Protein AF-A0A3L8D4I6-F1 (afdb_monomer_lite)

Radius of gyration: 20.52 Å; chains: 1; bounding box: 43×32×54 Å

Structure (mmCIF, N/CA/C/O backbone):
data_AF-A0A3L8D4I6-F1
#
_entry.id   AF-A0A3L8D4I6-F1
#
loop_
_atom_site.group_PDB
_atom_site.id
_atom_site.type_symbol
_atom_site.label_atom_id
_atom_site.label_alt_id
_atom_site.label_comp_id
_atom_site.label_asym_id
_atom_site.label_entity_id
_atom_site.label_seq_id
_atom_site.pdbx_PDB_ins_code
_atom_site.Cartn_x
_atom_site.Cartn_y
_atom_site.Cartn_z
_atom_site.occupancy
_atom_site.B_iso_or_equiv
_atom_site.auth_seq_id
_atom_site.auth_comp_id
_atom_site.auth_asym_id
_atom_site.auth_atom_id
_atom_site.pdbx_PDB_model_num
ATOM 1 N N . MET A 1 1 ? 2.513 -15.661 -9.237 1.00 47.69 1 MET A N 1
ATOM 2 C CA . MET A 1 1 ? 2.125 -14.930 -10.466 1.00 47.69 1 MET A CA 1
ATOM 3 C C . MET A 1 1 ? 3.165 -13.855 -10.763 1.00 47.69 1 MET A C 1
ATOM 5 O O . MET A 1 1 ? 3.430 -13.028 -9.900 1.00 47.69 1 MET A O 1
ATOM 9 N N . LYS A 1 2 ? 3.826 -13.917 -11.926 1.00 51.19 2 LYS A N 1
ATOM 10 C CA . LYS A 1 2 ? 4.893 -12.979 -12.318 1.00 51.19 2 LYS A CA 1
ATOM 11 C C . LYS A 1 2 ? 4.261 -11.709 -12.892 1.00 51.19 2 LYS A C 1
ATOM 13 O O . LYS A 1 2 ? 3.336 -11.794 -13.691 1.00 51.19 2 LYS A O 1
ATOM 18 N N . CYS A 1 3 ? 4.744 -10.542 -12.482 1.00 54.88 3 CYS A N 1
ATOM 19 C CA . CYS A 1 3 ? 4.347 -9.290 -13.117 1.00 54.88 3 CYS A CA 1
ATOM 20 C C . CYS A 1 3 ? 5.206 -9.058 -14.354 1.00 54.88 3 CYS A C 1
ATOM 22 O O . CYS A 1 3 ? 6.429 -9.119 -14.270 1.00 54.88 3 CYS A O 1
ATOM 24 N N . ASN A 1 4 ? 4.559 -8.799 -15.488 1.00 61.25 4 ASN A N 1
ATOM 25 C CA . ASN A 1 4 ? 5.234 -8.543 -16.756 1.00 61.25 4 ASN A CA 1
ATOM 26 C C . ASN A 1 4 ? 5.495 -7.045 -16.931 1.00 61.25 4 ASN A C 1
ATOM 28 O O . ASN A 1 4 ? 4.750 -6.196 -16.437 1.00 61.25 4 ASN A O 1
ATOM 32 N N . ILE A 1 5 ? 6.599 -6.724 -17.597 1.00 62.34 5 ILE A N 1
ATOM 33 C CA . ILE A 1 5 ? 6.988 -5.354 -17.928 1.00 62.34 5 ILE A CA 1
ATOM 34 C C . ILE A 1 5 ? 6.249 -4.968 -19.200 1.00 62.34 5 ILE A C 1
ATOM 36 O O . ILE A 1 5 ? 6.430 -5.612 -20.229 1.00 62.34 5 ILE A O 1
ATOM 40 N N . VAL A 1 6 ? 5.445 -3.910 -19.136 1.00 62.34 6 VAL A N 1
ATOM 41 C CA . VAL A 1 6 ? 4.854 -3.310 -20.333 1.00 62.34 6 VAL A CA 1
ATOM 42 C C . VAL A 1 6 ? 5.373 -1.876 -20.438 1.00 62.34 6 VAL A C 1
ATOM 44 O O . VAL A 1 6 ? 4.982 -1.016 -19.636 1.00 62.34 6 VAL A O 1
ATOM 47 N N . PRO A 1 7 ? 6.295 -1.596 -21.375 1.00 60.84 7 PRO A N 1
ATOM 48 C CA . PRO A 1 7 ? 6.676 -0.233 -21.711 1.00 60.84 7 PRO A CA 1
ATOM 49 C C . PRO A 1 7 ? 5.461 0.477 -22.318 1.00 60.84 7 PRO A C 1
ATOM 51 O O . PRO A 1 7 ? 4.877 -0.010 -23.283 1.00 60.84 7 PRO A O 1
ATOM 54 N N . ARG A 1 8 ? 5.057 1.629 -21.772 1.00 62.25 8 ARG A N 1
ATOM 55 C CA . ARG A 1 8 ? 4.027 2.470 -22.393 1.00 62.25 8 ARG A CA 1
ATOM 56 C C . ARG A 1 8 ? 4.702 3.649 -23.080 1.00 62.25 8 ARG A C 1
ATOM 58 O O . ARG A 1 8 ? 5.208 4.559 -22.423 1.00 62.25 8 ARG A O 1
ATOM 65 N N . LEU A 1 9 ? 4.669 3.644 -24.410 1.00 58.09 9 LEU A N 1
ATOM 66 C CA . LEU A 1 9 ? 5.035 4.801 -25.220 1.00 58.09 9 LEU A CA 1
ATOM 67 C C . LEU A 1 9 ? 3.883 5.813 -25.160 1.00 58.09 9 LEU A C 1
ATOM 69 O O . LEU A 1 9 ? 2.752 5.494 -25.519 1.00 58.09 9 LEU A O 1
ATOM 73 N N . ILE A 1 10 ? 4.139 7.039 -24.698 1.00 56.41 10 ILE A N 1
ATOM 74 C CA . ILE A 1 10 ? 3.153 8.129 -24.783 1.00 56.41 10 ILE A CA 1
ATOM 75 C C . ILE A 1 10 ? 3.283 8.780 -26.166 1.00 5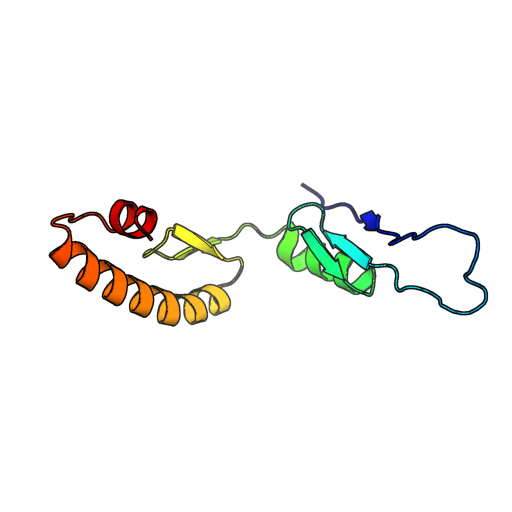6.41 10 ILE A C 1
ATOM 77 O O . ILE A 1 10 ? 3.713 9.931 -26.283 1.00 56.41 10 ILE A O 1
ATOM 81 N N . VAL A 1 11 ? 2.949 8.046 -27.226 1.00 48.12 11 VAL A N 1
ATOM 82 C CA . VAL A 1 11 ? 2.93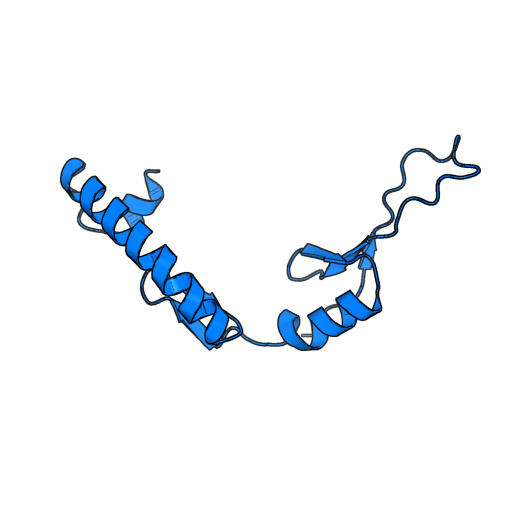9 8.598 -28.587 1.00 48.12 11 VAL A CA 1
ATOM 83 C C . VAL A 1 11 ? 1.839 9.663 -28.700 1.00 48.12 11 VAL A C 1
ATOM 85 O O . VAL A 1 11 ? 0.679 9.419 -28.387 1.00 48.12 11 VAL A O 1
ATOM 88 N N . LYS A 1 12 ? 2.219 10.888 -29.076 1.00 49.22 12 LYS A N 1
ATOM 89 C CA . LYS A 1 12 ? 1.322 11.877 -29.699 1.00 49.22 12 LYS A CA 1
ATOM 9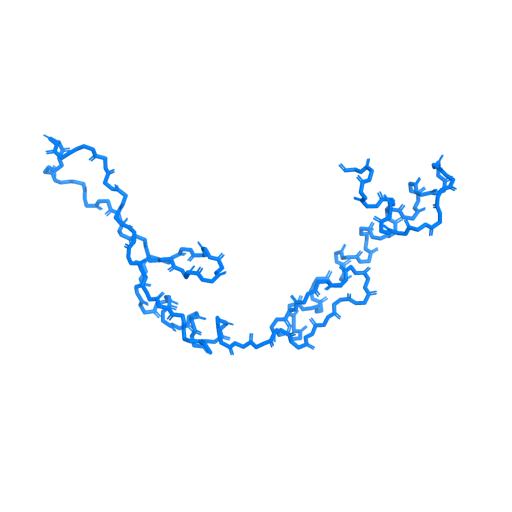0 C C . LYS A 1 12 ? 1.799 11.991 -31.154 1.00 49.22 12 LYS A C 1
ATOM 92 O O . LYS A 1 12 ? 3.012 11.966 -31.340 1.00 49.22 12 LYS A O 1
ATOM 97 N N . ASN A 1 13 ? 0.864 12.043 -32.109 1.00 46.31 13 ASN A N 1
ATOM 98 C CA . ASN A 1 13 ? 1.031 12.050 -33.576 1.00 46.31 13 ASN A CA 1
ATOM 99 C C . ASN A 1 13 ? 2.453 12.271 -34.128 1.00 46.31 13 ASN A C 1
ATOM 101 O O . ASN A 1 13 ? 3.111 13.274 -33.850 1.00 46.31 13 ASN A O 1
ATOM 105 N N . ILE A 1 14 ? 2.880 11.329 -34.972 1.00 53.88 14 ILE A N 1
ATOM 106 C CA . ILE A 1 14 ? 4.239 11.150 -35.506 1.00 53.88 14 ILE A CA 1
ATOM 107 C C . ILE A 1 14 ? 4.498 12.070 -36.715 1.00 53.88 14 ILE A C 1
ATOM 109 O O . ILE A 1 14 ? 4.953 11.622 -37.755 1.00 53.88 14 ILE A O 1
ATOM 113 N N . GLU A 1 15 ? 4.233 13.370 -36.593 1.00 51.44 15 GLU A N 1
ATOM 114 C CA . GLU A 1 15 ? 4.618 14.329 -37.648 1.00 51.44 15 GLU A CA 1
ATOM 115 C C . GLU A 1 15 ? 5.564 15.439 -37.168 1.00 51.44 15 GLU A C 1
ATOM 117 O O . GLU A 1 15 ? 6.126 16.161 -37.985 1.00 51.44 15 GLU A O 1
ATOM 122 N N . LYS A 1 16 ? 5.827 15.576 -35.856 1.00 56.97 16 LYS A N 1
ATOM 123 C CA . LYS A 1 16 ? 6.669 16.677 -35.335 1.00 56.97 16 LYS A CA 1
ATOM 124 C C . LYS A 1 16 ? 7.544 16.328 -34.126 1.00 56.97 16 LYS A C 1
ATOM 126 O O . LYS A 1 16 ? 7.425 16.981 -33.097 1.00 56.97 16 LYS A O 1
ATOM 131 N N . LEU A 1 17 ? 8.452 15.348 -34.203 1.00 51.50 17 LEU A N 1
ATOM 132 C CA . LEU A 1 17 ? 9.454 15.154 -33.133 1.00 51.50 17 LEU A CA 1
ATOM 133 C C . LEU A 1 17 ? 10.853 14.779 -33.654 1.00 51.50 17 LEU A C 1
ATOM 135 O O . LEU A 1 17 ? 11.419 13.753 -33.285 1.00 51.50 17 LEU A O 1
ATOM 139 N N . ARG A 1 18 ? 11.474 15.669 -34.437 1.00 53.91 18 ARG A N 1
ATOM 140 C CA . ARG A 1 18 ? 12.933 15.844 -34.353 1.00 53.91 18 ARG A CA 1
ATOM 141 C C . ARG A 1 18 ? 13.189 16.613 -33.045 1.00 53.91 18 ARG A C 1
ATOM 143 O O . ARG A 1 18 ? 12.770 17.754 -32.924 1.00 53.91 18 ARG A O 1
ATOM 150 N N . TYR A 1 19 ? 13.835 15.975 -32.068 1.00 52.41 19 TYR A N 1
ATOM 151 C CA . TYR A 1 19 ? 14.374 16.596 -30.841 1.00 52.41 19 TYR A CA 1
ATOM 152 C C . TYR A 1 19 ? 13.477 16.804 -29.597 1.00 52.41 19 TYR A C 1
ATOM 154 O O . TYR A 1 19 ? 13.811 17.605 -28.731 1.00 52.41 19 TYR A O 1
ATOM 162 N N . ALA A 1 20 ? 12.414 16.020 -29.394 1.00 55.66 20 ALA A N 1
ATOM 163 C CA . ALA A 1 20 ? 11.875 15.830 -28.038 1.00 55.66 20 ALA A CA 1
ATOM 164 C C . ALA A 1 20 ? 11.623 14.344 -27.772 1.00 55.66 20 ALA A C 1
ATOM 166 O O . ALA A 1 20 ? 10.570 13.785 -28.083 1.00 55.66 20 ALA A O 1
ATOM 167 N N . LYS A 1 21 ? 12.637 13.683 -27.208 1.00 57.06 21 LYS A N 1
ATOM 168 C CA . LYS A 1 21 ? 12.578 12.286 -26.770 1.00 57.06 21 LYS A CA 1
ATOM 169 C C . LYS A 1 21 ? 11.664 12.219 -25.542 1.00 57.06 21 LYS A C 1
ATOM 171 O O . LYS A 1 21 ? 12.100 12.392 -24.409 1.00 57.06 21 LYS A O 1
ATOM 176 N N . LYS A 1 22 ? 10.363 12.055 -25.765 1.00 63.00 22 LYS A N 1
ATOM 177 C CA . LYS A 1 22 ? 9.382 11.911 -24.684 1.00 63.00 22 LYS A CA 1
ATOM 178 C C . LYS A 1 22 ? 9.763 10.690 -23.827 1.00 63.00 22 LYS A C 1
ATOM 180 O O . LYS A 1 22 ? 10.043 9.640 -24.410 1.00 63.00 22 LYS A O 1
ATOM 185 N N . PRO A 1 23 ? 9.801 10.794 -22.485 1.00 69.06 23 PRO A N 1
ATOM 186 C CA . PRO A 1 23 ? 10.262 9.693 -21.650 1.00 69.06 23 PRO A CA 1
ATOM 187 C C . PRO A 1 23 ? 9.329 8.486 -21.786 1.00 69.06 23 PRO A C 1
ATOM 189 O O . PRO A 1 23 ? 8.101 8.611 -21.731 1.00 69.06 23 PRO A O 1
ATOM 192 N N . VAL A 1 24 ? 9.923 7.309 -21.976 1.00 77.50 24 VAL A N 1
ATOM 193 C CA . VAL A 1 24 ? 9.203 6.034 -21.951 1.00 77.50 24 VAL A CA 1
ATOM 194 C C . VAL A 1 24 ? 8.918 5.689 -20.495 1.00 77.50 24 VAL A C 1
ATOM 196 O O . VAL A 1 24 ? 9.840 5.608 -19.688 1.00 77.50 24 VAL A O 1
ATOM 199 N N . ILE A 1 25 ? 7.645 5.478 -20.156 1.00 85.00 25 ILE A N 1
ATOM 200 C CA . ILE A 1 25 ? 7.237 5.094 -18.800 1.00 85.00 25 ILE A CA 1
ATOM 201 C C . ILE A 1 25 ? 6.913 3.604 -18.774 1.00 85.00 25 ILE A C 1
ATOM 203 O O . ILE A 1 25 ? 6.021 3.134 -19.482 1.00 85.00 25 ILE A O 1
ATOM 207 N N . TYR A 1 26 ? 7.586 2.867 -17.899 1.00 84.94 26 TYR A N 1
ATOM 208 C CA . TYR A 1 26 ? 7.329 1.453 -17.645 1.00 84.94 26 TYR A CA 1
ATOM 209 C C . TYR A 1 26 ? 6.291 1.314 -16.530 1.00 84.94 26 TYR A C 1
ATOM 211 O O . TYR A 1 26 ? 6.485 1.873 -15.451 1.00 84.94 26 TYR A O 1
ATOM 219 N N . LYS A 1 27 ? 5.188 0.587 -16.747 1.00 82.38 27 LYS A N 1
ATOM 220 C CA . LYS A 1 27 ? 4.110 0.446 -15.742 1.00 82.38 27 LYS A CA 1
ATOM 221 C C . LYS A 1 27 ? 4.042 -0.982 -15.167 1.00 82.38 27 LYS A C 1
ATOM 223 O O . LYS A 1 27 ? 4.147 -1.932 -15.940 1.00 82.38 27 LYS A O 1
ATOM 228 N N . CYS A 1 28 ? 3.839 -1.167 -13.845 1.00 81.00 28 CYS A N 1
ATOM 229 C CA . CYS A 1 28 ? 3.486 -2.505 -13.297 1.00 81.00 28 CYS A CA 1
ATOM 230 C C . CYS A 1 28 ? 2.044 -2.812 -13.707 1.00 81.00 28 CYS A C 1
ATOM 232 O O . CYS A 1 28 ? 1.136 -2.047 -13.386 1.00 81.00 28 CYS A O 1
ATOM 234 N N . THR A 1 29 ? 1.819 -3.945 -14.370 1.00 80.00 29 THR A N 1
ATOM 235 C CA . THR A 1 29 ? 0.480 -4.378 -14.803 1.00 80.00 29 THR A CA 1
ATOM 236 C C . THR A 1 29 ? -0.463 -4.684 -13.641 1.00 80.00 29 THR A C 1
ATOM 238 O O . THR A 1 29 ? -1.671 -4.590 -13.805 1.00 80.00 29 THR A O 1
ATOM 241 N N . ARG A 1 30 ? 0.074 -5.000 -12.454 1.00 74.25 30 ARG A N 1
ATOM 242 C CA . ARG A 1 30 ? -0.715 -5.311 -11.254 1.00 74.25 30 ARG A CA 1
ATOM 243 C C . ARG A 1 30 ? -1.209 -4.072 -10.500 1.00 74.25 30 ARG A C 1
ATOM 245 O O . ARG A 1 30 ? -2.311 -4.094 -9.974 1.00 74.25 30 ARG A O 1
ATOM 252 N N . CYS A 1 31 ? -0.396 -3.016 -10.394 1.00 77.38 31 CYS A N 1
ATOM 253 C CA . CYS A 1 31 ? -0.719 -1.846 -9.558 1.00 77.38 31 CYS A CA 1
ATOM 254 C C . CYS A 1 31 ? -0.764 -0.509 -10.317 1.00 77.38 31 CYS A C 1
ATOM 256 O O . CYS A 1 31 ? -1.068 0.522 -9.725 1.00 77.38 31 CYS A O 1
ATOM 258 N N . GLY A 1 32 ? -0.405 -0.489 -11.603 1.00 79.56 32 GLY A N 1
ATOM 259 C CA . GLY A 1 32 ? -0.431 0.705 -12.450 1.00 79.56 32 GLY A CA 1
ATOM 260 C C . GLY A 1 32 ? 0.683 1.733 -12.205 1.00 79.56 32 GLY A C 1
ATOM 261 O O . GLY A 1 32 ? 0.799 2.674 -12.994 1.00 79.56 32 GLY A O 1
ATOM 262 N N . LYS A 1 33 ? 1.528 1.570 -11.170 1.00 81.75 33 LYS A N 1
ATOM 263 C CA . LYS A 1 33 ? 2.648 2.490 -10.885 1.00 81.75 33 LYS A CA 1
ATOM 264 C C . LYS A 1 33 ? 3.615 2.575 -12.066 1.00 81.75 33 LYS A C 1
ATOM 266 O O . LYS A 1 33 ? 4.007 1.548 -12.621 1.00 81.75 33 LYS A O 1
ATOM 271 N N . GLY A 1 34 ? 3.989 3.806 -12.421 1.00 86.44 34 GLY A N 1
ATOM 272 C CA . GLY A 1 34 ? 4.919 4.123 -13.503 1.00 86.44 34 GLY A CA 1
ATOM 273 C C . GLY A 1 34 ? 6.341 4.378 -13.005 1.00 86.44 34 GLY A C 1
ATOM 274 O O . GLY A 1 34 ? 6.538 4.990 -11.959 1.00 86.44 34 GLY A O 1
ATOM 275 N N . TYR A 1 35 ? 7.322 3.937 -13.785 1.00 84.62 35 TYR A N 1
ATOM 276 C CA . TYR A 1 35 ? 8.748 4.078 -13.519 1.00 84.62 35 TYR A CA 1
ATOM 277 C C . TYR A 1 35 ? 9.447 4.622 -14.764 1.00 84.62 35 TYR A C 1
ATOM 279 O O . TYR A 1 35 ? 9.149 4.201 -15.879 1.00 84.62 35 TYR A O 1
ATOM 287 N N . GLN A 1 36 ? 10.396 5.537 -14.564 1.00 84.19 36 GLN A N 1
ATOM 288 C CA . GLN A 1 36 ? 11.210 6.112 -15.646 1.00 84.19 36 GLN A CA 1
ATOM 289 C C . GLN A 1 36 ? 12.246 5.117 -16.191 1.00 84.19 36 GLN A C 1
ATOM 291 O O . GLN A 1 36 ? 12.713 5.246 -17.316 1.00 84.19 36 GLN A O 1
ATOM 296 N N . LEU A 1 37 ? 12.607 4.115 -15.384 1.00 84.31 37 LEU A N 1
ATOM 297 C CA . LEU A 1 37 ? 13.606 3.104 -15.711 1.00 84.31 37 LEU A CA 1
ATOM 298 C C . LEU A 1 37 ? 13.006 1.708 -15.573 1.00 84.31 37 LEU A C 1
ATOM 300 O O . LEU A 1 37 ? 12.303 1.415 -14.599 1.00 84.31 37 LEU A O 1
ATOM 304 N N . GLU A 1 38 ? 13.357 0.825 -16.505 1.00 84.62 38 GLU A N 1
ATOM 305 C CA . GLU A 1 38 ? 12.952 -0.579 -16.474 1.00 84.62 38 GLU A CA 1
ATOM 306 C C . GLU A 1 38 ? 13.488 -1.294 -15.224 1.00 84.62 38 GLU A C 1
ATOM 308 O O . GLU A 1 38 ? 12.769 -2.057 -14.582 1.00 84.62 38 GLU A O 1
ATOM 313 N N . THR A 1 39 ? 14.727 -1.000 -14.818 1.00 86.44 39 THR A N 1
ATOM 314 C CA . THR A 1 39 ? 15.362 -1.568 -13.615 1.00 86.44 39 THR A CA 1
ATOM 315 C C . THR A 1 39 ? 14.584 -1.236 -12.342 1.00 86.44 39 THR A C 1
ATOM 317 O O . THR A 1 39 ? 14.391 -2.100 -11.484 1.00 86.44 39 THR A O 1
ATOM 320 N N . SER A 1 40 ? 14.058 -0.012 -12.243 1.00 87.75 40 SER A N 1
ATOM 321 C CA . SER A 1 40 ? 13.195 0.411 -11.138 1.00 87.75 40 SER A CA 1
ATOM 322 C C . SER A 1 40 ? 11.875 -0.357 -11.115 1.00 87.75 40 SER A C 1
ATOM 324 O O . SER A 1 40 ? 11.446 -0.778 -10.038 1.00 87.75 40 SER A O 1
ATOM 326 N N . LEU A 1 41 ? 11.265 -0.603 -12.282 1.00 85.38 41 LEU A N 1
ATOM 327 C CA . LEU A 1 41 ? 10.072 -1.446 -12.376 1.00 85.38 41 LEU A CA 1
ATOM 328 C C . LEU A 1 41 ? 10.384 -2.909 -12.023 1.00 85.38 41 LEU A C 1
ATOM 330 O O . LEU A 1 41 ? 9.639 -3.512 -11.257 1.00 85.38 41 LEU A O 1
ATOM 334 N N . ARG A 1 42 ? 11.491 -3.478 -12.514 1.00 83.88 42 ARG A N 1
ATOM 335 C CA . ARG A 1 42 ? 11.920 -4.851 -12.184 1.00 83.88 42 ARG A CA 1
ATOM 336 C C . ARG A 1 42 ? 12.136 -5.032 -10.685 1.00 83.88 42 ARG A C 1
ATOM 338 O O . ARG A 1 42 ? 11.670 -6.015 -10.109 1.00 83.88 42 ARG A O 1
ATOM 345 N N . ARG A 1 43 ? 12.796 -4.066 -10.037 1.00 84.75 43 ARG A N 1
ATOM 346 C CA . ARG A 1 43 ? 12.963 -4.037 -8.577 1.00 84.75 43 ARG A CA 1
ATOM 347 C C . ARG A 1 43 ? 11.608 -4.006 -7.874 1.00 84.75 43 ARG A C 1
ATOM 349 O O . ARG A 1 43 ? 11.371 -4.812 -6.982 1.00 84.75 43 ARG A O 1
ATOM 356 N N . HIS A 1 44 ? 10.707 -3.127 -8.309 1.00 85.06 44 HIS A N 1
ATOM 357 C CA . HIS A 1 44 ? 9.352 -3.059 -7.771 1.00 85.06 44 HIS A CA 1
ATOM 358 C C . HIS A 1 44 ? 8.579 -4.374 -7.944 1.00 85.06 44 HIS A C 1
ATOM 360 O O . HIS A 1 44 ? 7.921 -4.823 -7.015 1.00 85.06 44 HIS A O 1
ATOM 366 N N . GLN A 1 45 ? 8.666 -5.034 -9.096 1.00 80.06 45 GLN A N 1
ATOM 367 C CA . GLN A 1 45 ? 7.980 -6.308 -9.309 1.00 80.06 45 GLN A CA 1
ATOM 368 C C . GLN A 1 45 ? 8.505 -7.409 -8.382 1.00 80.06 45 GLN A C 1
ATOM 370 O O . GLN A 1 45 ? 7.706 -8.176 -7.852 1.00 80.06 45 GLN A O 1
ATOM 375 N N . ARG A 1 46 ? 9.827 -7.456 -8.165 1.00 79.50 46 ARG A N 1
ATOM 376 C CA . ARG A 1 46 ? 10.482 -8.437 -7.289 1.00 79.50 46 ARG A CA 1
ATOM 377 C C . ARG A 1 46 ? 10.137 -8.227 -5.814 1.00 79.50 46 ARG A C 1
ATOM 379 O O . ARG A 1 46 ? 9.893 -9.202 -5.118 1.00 79.50 46 ARG A O 1
ATOM 386 N N . LEU A 1 47 ? 10.140 -6.975 -5.357 1.00 76.94 47 LEU A N 1
ATOM 387 C CA . LEU A 1 47 ? 9.962 -6.634 -3.942 1.00 76.94 47 LEU A CA 1
ATOM 388 C C . LEU A 1 47 ? 8.500 -6.368 -3.554 1.00 76.94 47 LEU A C 1
ATOM 390 O O . LEU A 1 47 ? 8.150 -6.517 -2.397 1.00 76.94 47 LEU A O 1
ATOM 394 N N . GLU A 1 48 ? 7.634 -5.991 -4.498 1.00 72.50 48 GLU A N 1
ATOM 395 C CA . GLU A 1 48 ? 6.255 -5.570 -4.204 1.00 72.50 48 GLU A CA 1
ATOM 396 C C . GLU A 1 48 ? 5.217 -6.397 -4.960 1.00 72.50 48 GLU A C 1
ATOM 398 O O . GLU A 1 48 ? 4.351 -7.010 -4.343 1.00 72.50 48 GLU A O 1
ATOM 403 N N . CYS A 1 49 ? 5.278 -6.443 -6.304 1.00 71.50 49 CYS A N 1
ATOM 404 C CA . CYS A 1 49 ? 4.222 -7.088 -7.098 1.00 71.50 49 CYS A CA 1
ATOM 405 C C . CYS A 1 49 ? 4.218 -8.642 -6.939 1.00 71.50 49 CYS A C 1
ATOM 407 O O . CYS A 1 49 ? 3.340 -9.296 -7.505 1.00 71.50 49 CYS A O 1
ATOM 409 N N . GLY A 1 50 ? 5.126 -9.225 -6.140 1.00 65.81 50 GLY A N 1
ATOM 410 C CA . GLY A 1 50 ? 5.154 -10.638 -5.722 1.00 65.81 50 GLY A CA 1
ATOM 411 C C . GLY A 1 50 ? 5.089 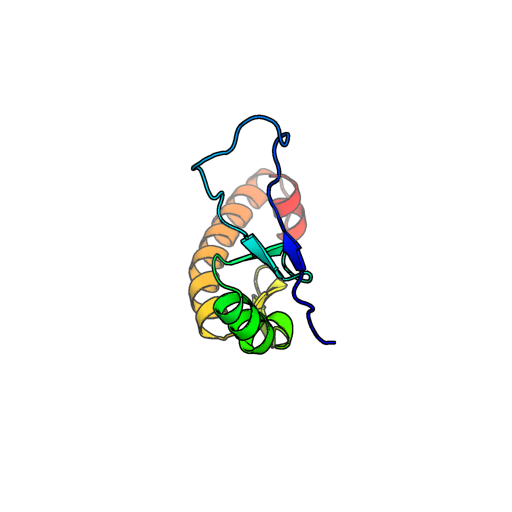-10.877 -4.206 1.00 65.81 50 GLY A C 1
ATOM 412 O O . GLY A 1 50 ? 5.101 -12.030 -3.788 1.00 65.81 50 GLY A O 1
ATOM 413 N N . VAL A 1 51 ? 5.004 -9.825 -3.386 1.00 71.19 51 VAL A N 1
ATOM 414 C CA . VAL A 1 51 ? 4.865 -9.969 -1.934 1.00 71.19 51 VAL A CA 1
ATOM 415 C C . VAL A 1 51 ? 3.392 -9.845 -1.580 1.00 71.19 51 VAL A C 1
ATOM 417 O O . VAL A 1 51 ? 2.718 -8.874 -1.932 1.00 71.19 51 VAL A O 1
ATOM 420 N N . GLU A 1 52 ? 2.860 -10.878 -0.937 1.00 75.44 52 G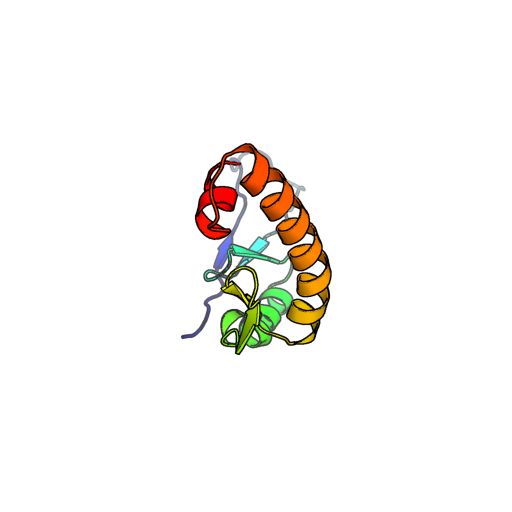LU A N 1
ATOM 421 C CA . GLU A 1 52 ? 1.497 -10.831 -0.429 1.00 75.44 52 GLU A CA 1
ATOM 422 C C . GLU A 1 52 ? 1.431 -9.859 0.746 1.00 75.44 52 GLU A C 1
ATOM 424 O O . GLU A 1 52 ? 2.287 -9.918 1.631 1.00 75.44 52 GLU A O 1
ATOM 429 N N . PRO A 1 53 ? 0.456 -8.937 0.766 1.00 79.69 53 PRO A N 1
ATOM 430 C CA . PRO A 1 53 ? 0.339 -8.000 1.860 1.00 79.69 53 PRO A CA 1
ATOM 431 C C . PRO A 1 53 ? -0.127 -8.751 3.110 1.00 79.69 53 PRO A C 1
ATOM 433 O O . PRO A 1 53 ? -1.279 -9.166 3.208 1.00 79.69 53 PRO A O 1
ATOM 436 N N . LYS A 1 54 ? 0.800 -8.951 4.051 1.00 86.50 54 LYS A N 1
ATOM 437 C CA . LYS A 1 54 ? 0.583 -9.737 5.279 1.00 86.50 54 LYS A CA 1
ATOM 438 C C . LYS A 1 54 ? 0.087 -8.898 6.451 1.00 86.50 54 LYS A C 1
ATOM 440 O O . LYS A 1 54 ? -0.294 -9.438 7.482 1.00 86.50 54 LYS A O 1
ATOM 445 N N . HIS A 1 55 ? 0.153 -7.577 6.326 1.00 89.75 55 HIS A N 1
ATOM 446 C CA . HIS A 1 55 ? -0.150 -6.661 7.414 1.00 89.75 55 HIS A CA 1
ATOM 447 C C . HIS A 1 55 ? -1.454 -5.936 7.128 1.00 89.75 55 HIS A C 1
ATOM 449 O O . HIS A 1 55 ? -1.540 -5.172 6.172 1.00 89.75 55 HIS A O 1
ATOM 455 N N . GLU A 1 56 ? -2.459 -6.154 7.962 1.00 92.50 56 GLU A N 1
ATOM 456 C CA . GLU A 1 56 ? -3.787 -5.579 7.784 1.00 92.50 56 GLU A CA 1
ATOM 457 C C . GLU A 1 56 ? -4.078 -4.517 8.841 1.00 92.50 56 GLU A C 1
ATOM 459 O O . GLU A 1 56 ? -3.823 -4.701 10.034 1.00 92.50 56 GLU A O 1
ATOM 464 N N . CYS A 1 57 ? -4.618 -3.387 8.394 1.00 92.69 57 CYS A N 1
ATOM 465 C CA . CYS A 1 57 ? -5.152 -2.378 9.286 1.00 92.69 57 CYS A CA 1
ATOM 466 C C . CYS A 1 57 ? -6.478 -2.854 9.880 1.00 92.69 57 CYS A C 1
ATOM 468 O O . CYS A 1 57 ? -7.484 -2.895 9.182 1.00 92.69 57 CYS A O 1
ATOM 470 N N . GLN A 1 58 ? -6.498 -3.091 11.190 1.00 88.75 58 GLN A N 1
ATOM 471 C CA . GLN A 1 58 ? -7.699 -3.507 11.932 1.00 88.75 58 GLN A CA 1
ATOM 472 C C . GLN A 1 58 ? -8.796 -2.429 12.006 1.00 88.75 58 GLN A C 1
ATOM 474 O O . GLN A 1 58 ? -9.872 -2.671 12.534 1.00 88.75 58 GLN A O 1
ATOM 479 N N . ILE A 1 59 ? -8.517 -1.217 11.515 1.00 86.31 59 ILE A N 1
ATOM 480 C CA . ILE A 1 59 ? -9.495 -0.130 11.475 1.00 86.31 59 ILE A CA 1
ATOM 481 C C . ILE A 1 59 ? -10.243 -0.109 10.145 1.00 86.31 59 ILE A C 1
ATOM 483 O O . ILE A 1 59 ? -11.453 0.038 10.158 1.00 86.31 59 ILE A O 1
ATOM 487 N N . CYS A 1 60 ? -9.541 -0.217 9.013 1.00 87.00 60 CYS A N 1
ATOM 488 C CA . CYS A 1 60 ? -10.143 -0.022 7.688 1.00 87.00 60 CYS A CA 1
ATOM 489 C C . CYS A 1 60 ? -9.962 -1.202 6.721 1.00 87.00 60 CYS A C 1
ATOM 491 O O . CYS A 1 60 ? -10.225 -1.048 5.529 1.00 87.00 60 CYS A O 1
ATOM 493 N N . GLY A 1 61 ? -9.416 -2.331 7.185 1.00 87.19 61 GLY A N 1
ATOM 494 C CA . GLY A 1 61 ? -9.163 -3.536 6.384 1.00 87.19 61 GLY A CA 1
ATOM 495 C C . GLY A 1 61 ? -8.063 -3.393 5.323 1.00 87.19 61 GLY A C 1
ATOM 496 O O . GLY A 1 61 ? -7.780 -4.325 4.570 1.00 87.19 61 GLY A O 1
ATOM 497 N N . LYS A 1 62 ? -7.410 -2.225 5.214 1.00 85.38 62 LYS A N 1
ATOM 498 C CA . LYS A 1 62 ? -6.382 -1.994 4.192 1.00 85.38 62 LYS A CA 1
ATOM 499 C C . LYS A 1 62 ? -5.145 -2.847 4.469 1.00 85.38 62 LYS A C 1
ATOM 501 O O . LYS A 1 62 ? -4.586 -2.807 5.566 1.00 85.38 62 LYS A O 1
ATOM 506 N N . LYS A 1 63 ? -4.691 -3.577 3.447 1.00 88.25 63 LYS A N 1
ATOM 507 C CA . LYS A 1 63 ? -3.528 -4.467 3.529 1.00 88.25 63 LYS A CA 1
ATOM 508 C C . LYS A 1 63 ? -2.247 -3.785 3.042 1.00 88.25 63 LYS A C 1
ATOM 510 O O . LYS A 1 63 ? -2.260 -3.001 2.092 1.00 88.25 63 LYS A O 1
ATOM 515 N N . PHE A 1 64 ? -1.136 -4.117 3.688 1.00 85.75 64 PHE A N 1
ATOM 516 C CA . PHE A 1 64 ? 0.197 -3.571 3.462 1.00 85.75 64 PHE A CA 1
ATOM 517 C C . PHE A 1 64 ? 1.225 -4.690 3.323 1.00 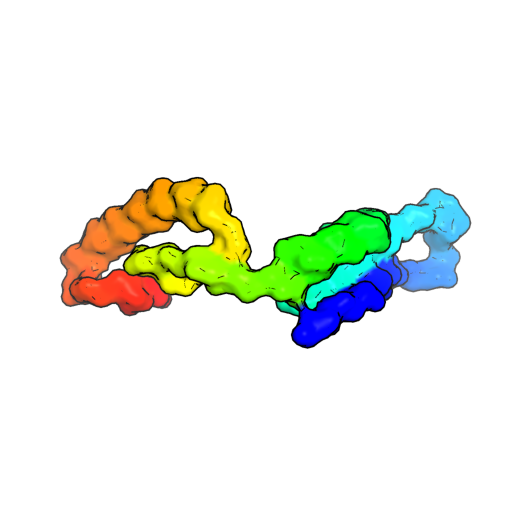85.75 64 PHE A C 1
ATOM 519 O O . PHE A 1 64 ? 1.175 -5.707 4.018 1.00 85.75 64 PHE A O 1
ATOM 526 N N . THR A 1 65 ? 2.193 -4.460 2.441 1.00 82.94 65 THR A N 1
ATOM 527 C CA . THR A 1 65 ? 3.319 -5.366 2.193 1.00 82.94 65 THR A CA 1
ATOM 528 C C . THR A 1 65 ? 4.278 -5.428 3.381 1.00 82.94 65 THR A C 1
ATOM 530 O O . THR A 1 65 ? 4.736 -6.507 3.742 1.00 82.94 65 THR A O 1
ATOM 533 N N . TYR A 1 66 ? 4.538 -4.287 4.032 1.00 83.12 66 TYR A N 1
ATOM 534 C CA . TYR A 1 66 ? 5.503 -4.188 5.131 1.00 83.12 66 TYR A CA 1
ATOM 535 C C . TYR A 1 66 ? 4.913 -3.553 6.383 1.00 83.12 66 TYR A C 1
ATOM 537 O O . TYR A 1 66 ? 4.083 -2.641 6.316 1.00 83.12 66 TYR A O 1
ATOM 545 N N . ARG A 1 67 ? 5.437 -3.977 7.537 1.00 89.31 67 ARG A N 1
ATOM 546 C CA . ARG A 1 67 ? 5.024 -3.493 8.857 1.00 89.31 67 ARG A CA 1
ATOM 547 C C . ARG A 1 67 ? 5.170 -1.980 9.012 1.00 89.31 67 ARG A C 1
ATOM 549 O O . ARG A 1 67 ? 4.257 -1.351 9.529 1.00 89.31 67 ARG A O 1
ATOM 556 N N . PHE A 1 68 ? 6.262 -1.376 8.534 1.00 89.56 68 PHE A N 1
ATOM 557 C CA . PHE A 1 68 ? 6.468 0.074 8.675 1.00 89.56 68 PHE A CA 1
ATOM 558 C C . PHE A 1 68 ? 5.399 0.897 7.934 1.00 89.56 68 PHE A C 1
ATOM 560 O O . PHE A 1 68 ? 4.970 1.938 8.432 1.00 89.56 68 PHE A O 1
ATOM 567 N N . MET A 1 69 ? 4.920 0.408 6.781 1.00 89.75 69 MET A N 1
ATOM 568 C CA . MET A 1 69 ? 3.838 1.055 6.034 1.00 89.75 69 MET A CA 1
ATOM 569 C C . MET A 1 69 ? 2.520 0.996 6.812 1.00 89.75 69 MET A C 1
ATOM 571 O O . MET A 1 69 ? 1.808 1.999 6.868 1.00 89.75 69 MET A O 1
ATOM 575 N N . LEU A 1 70 ? 2.224 -0.145 7.452 1.00 93.69 70 LEU A N 1
ATOM 576 C CA . LEU A 1 70 ? 1.079 -0.270 8.355 1.00 93.69 70 LEU A CA 1
ATOM 577 C C . LEU A 1 70 ? 1.218 0.697 9.539 1.00 93.69 70 LEU A C 1
ATOM 579 O O . LEU A 1 70 ? 0.292 1.456 9.798 1.00 93.69 70 LEU A O 1
ATOM 583 N N . THR A 1 71 ? 2.365 0.723 10.225 1.00 93.50 71 THR A N 1
ATOM 584 C CA . THR A 1 71 ? 2.585 1.600 11.389 1.00 93.50 71 THR A CA 1
ATOM 585 C C . THR A 1 71 ? 2.344 3.071 11.048 1.00 93.50 71 THR A C 1
ATOM 587 O O . THR A 1 71 ? 1.599 3.748 11.754 1.00 93.50 71 THR A O 1
ATOM 590 N N . HIS A 1 72 ? 2.905 3.555 9.935 1.00 92.62 72 HIS A N 1
ATOM 591 C CA . HIS A 1 72 ? 2.682 4.926 9.472 1.00 92.62 72 HIS A CA 1
ATOM 592 C C . HIS A 1 72 ? 1.203 5.184 9.133 1.00 92.62 72 HIS A C 1
ATOM 594 O O . HIS A 1 72 ? 0.633 6.214 9.496 1.00 92.62 72 HIS A O 1
ATOM 600 N N . HIS A 1 73 ? 0.543 4.227 8.477 1.00 92.62 73 HIS A N 1
ATOM 601 C CA . HIS A 1 73 ? -0.877 4.330 8.163 1.00 92.62 73 HIS A CA 1
ATOM 602 C C . HIS A 1 73 ? -1.770 4.371 9.412 1.00 92.62 73 HIS A C 1
ATOM 604 O O . HIS A 1 73 ? -2.709 5.168 9.436 1.00 92.62 73 HIS A O 1
ATOM 610 N N . MET A 1 74 ? -1.485 3.576 10.448 1.00 92.69 74 MET A N 1
ATOM 611 C CA . MET A 1 74 ? -2.324 3.464 11.650 1.00 92.69 74 MET A CA 1
ATOM 612 C C . MET A 1 74 ? -2.569 4.815 12.324 1.00 92.69 74 MET A C 1
ATOM 614 O O . MET A 1 74 ? -3.687 5.077 12.758 1.00 92.69 74 MET A O 1
ATOM 618 N N . VAL A 1 75 ? -1.570 5.703 12.353 1.00 91.00 75 VAL A N 1
ATOM 619 C CA . VAL A 1 75 ? -1.723 7.057 12.916 1.00 91.00 75 VAL A CA 1
ATOM 620 C C . VAL A 1 75 ? -2.768 7.856 12.136 1.00 91.00 75 VAL A C 1
ATOM 622 O O . VAL A 1 75 ? -3.682 8.430 12.723 1.00 91.00 75 VAL A O 1
ATOM 625 N N . SER A 1 76 ? -2.673 7.853 10.803 1.00 89.62 76 SER A N 1
ATOM 626 C CA . SER A 1 76 ? -3.641 8.542 9.939 1.00 89.62 76 SER A CA 1
ATOM 627 C C . SER A 1 76 ? -5.035 7.908 9.999 1.00 89.62 76 SER A C 1
ATOM 629 O O . SER A 1 76 ? -6.044 8.609 9.981 1.00 89.62 76 SER A O 1
ATOM 631 N N . CYS A 1 77 ? -5.097 6.580 10.106 1.00 90.38 77 CYS A N 1
ATOM 632 C CA . CYS A 1 77 ? -6.339 5.824 10.075 1.00 90.38 77 CYS A CA 1
ATOM 633 C C . CYS A 1 77 ? -7.135 5.978 11.373 1.00 90.38 77 CYS A C 1
ATOM 635 O O . CYS A 1 77 ? -8.346 6.159 11.315 1.00 90.38 77 CYS A O 1
ATOM 637 N N . ARG A 1 78 ? -6.455 6.011 12.527 1.00 88.38 78 ARG A N 1
ATOM 638 C CA . ARG A 1 78 ? -7.070 6.316 13.829 1.00 88.38 78 ARG A CA 1
ATOM 639 C C . ARG A 1 78 ? -7.705 7.701 13.849 1.00 88.38 78 ARG A C 1
ATOM 641 O O . ARG A 1 78 ? -8.848 7.827 14.262 1.00 88.38 78 ARG A O 1
ATOM 648 N N . LYS A 1 79 ? -6.993 8.718 13.347 1.00 87.62 79 LYS A N 1
ATOM 649 C CA . LYS A 1 79 ? -7.525 10.087 13.257 1.00 87.62 79 LYS A CA 1
ATOM 650 C C . LYS A 1 79 ? -8.780 10.143 12.389 1.00 87.62 79 LYS A C 1
ATOM 652 O O . LYS A 1 79 ? -9.776 10.714 12.804 1.00 87.62 79 LYS A O 1
ATOM 657 N N . LYS A 1 80 ? -8.747 9.507 11.212 1.00 83.50 80 LYS A N 1
ATOM 658 C CA . LYS A 1 80 ? -9.926 9.416 10.339 1.00 83.50 80 LYS A CA 1
ATOM 659 C C . LYS A 1 80 ? -11.088 8.692 11.010 1.00 83.50 80 LYS A C 1
ATOM 661 O O . LYS A 1 80 ? -12.208 9.156 10.895 1.00 83.50 80 LYS A O 1
ATOM 666 N N . ARG A 1 81 ? -10.831 7.600 11.733 1.00 82.56 81 ARG A N 1
ATOM 667 C CA . ARG A 1 81 ? -11.877 6.882 12.466 1.00 82.56 81 ARG A CA 1
ATOM 668 C C . ARG A 1 81 ? -12.520 7.707 13.565 1.00 82.56 81 ARG A C 1
ATOM 670 O O . ARG A 1 81 ? -13.736 7.732 13.606 1.00 82.56 81 ARG A O 1
ATOM 677 N N . ALA A 1 82 ? -11.735 8.437 14.349 1.00 83.50 82 ALA A N 1
ATOM 678 C CA . ALA A 1 82 ? -12.289 9.364 15.329 1.00 83.50 82 ALA A CA 1
ATOM 679 C C . ALA A 1 82 ? -13.178 10.431 14.662 1.00 83.50 82 ALA A C 1
ATOM 681 O O . ALA A 1 82 ? -14.256 10.720 15.159 1.00 83.50 82 ALA A O 1
ATOM 682 N N . LEU A 1 83 ? -12.772 10.969 13.503 1.00 79.81 83 LEU A N 1
ATOM 683 C CA . LEU A 1 83 ? -13.610 11.903 12.738 1.00 79.81 83 LEU A CA 1
ATOM 684 C C . LEU A 1 83 ? -14.910 11.244 12.247 1.00 79.81 83 LEU A C 1
ATOM 686 O O . LEU A 1 83 ? -15.972 11.833 12.397 1.00 79.81 83 LEU A O 1
ATOM 690 N N . TYR A 1 84 ? -14.843 10.027 11.699 1.00 73.69 84 TYR A N 1
ATOM 691 C CA . TYR A 1 84 ? -16.036 9.304 11.249 1.00 73.69 84 TYR A CA 1
ATOM 692 C C . TYR A 1 84 ? -16.962 8.919 12.411 1.00 73.69 84 TYR A C 1
ATOM 694 O O . TYR A 1 84 ? -18.166 9.019 12.251 1.00 73.69 84 TYR A O 1
ATOM 702 N N . GLU A 1 85 ? -16.434 8.530 13.576 1.00 74.00 85 GLU A N 1
ATOM 703 C CA . GLU A 1 85 ? -17.220 8.227 14.785 1.00 74.00 85 GLU A CA 1
ATOM 704 C C . GLU A 1 85 ? -17.933 9.476 15.331 1.00 74.00 85 GLU A C 1
ATOM 706 O O . GLU A 1 85 ? -19.090 9.385 15.731 1.00 74.00 85 GLU A O 1
ATOM 711 N N . MET A 1 86 ? -17.291 10.650 15.281 1.00 73.38 86 MET A N 1
ATOM 712 C CA . MET A 1 86 ? -17.932 11.924 15.638 1.00 73.38 86 MET A CA 1
ATOM 713 C C . MET A 1 86 ? -19.098 12.262 14.697 1.00 73.38 86 MET A C 1
ATOM 715 O O . MET A 1 86 ? -20.153 12.666 15.168 1.00 73.38 86 MET A O 1
ATOM 719 N N . VAL A 1 87 ? -18.933 12.040 13.388 1.00 69.44 87 VAL A N 1
ATOM 720 C CA . VAL A 1 87 ? -19.997 12.262 12.388 1.00 69.44 87 VAL A CA 1
ATOM 721 C C . VAL A 1 87 ? -21.104 11.210 12.510 1.00 69.44 87 VAL A C 1
ATOM 723 O O . VAL A 1 87 ? -22.277 11.529 12.368 1.00 69.44 87 VAL A O 1
ATOM 726 N N . ALA A 1 88 ? -20.757 9.962 12.829 1.00 68.44 88 ALA A N 1
ATOM 727 C CA . ALA A 1 88 ? -21.691 8.846 12.976 1.00 68.44 88 ALA A CA 1
ATOM 728 C C . ALA A 1 88 ? -22.738 9.081 14.086 1.00 68.44 88 ALA A C 1
ATOM 730 O O . ALA A 1 88 ? -23.901 8.704 13.936 1.00 68.44 88 ALA A O 1
ATOM 731 N N . LEU A 1 89 ? -22.352 9.783 15.160 1.00 65.12 89 LEU A N 1
ATOM 732 C CA . LEU A 1 89 ? -23.265 10.218 16.225 1.00 65.12 89 LEU A CA 1
ATOM 733 C C . LEU A 1 89 ? -24.285 11.268 15.753 1.00 65.12 89 LEU A C 1
ATOM 735 O O . LEU A 1 89 ? -25.391 11.308 16.284 1.00 65.12 89 LEU A O 1
ATOM 739 N N . GLU A 1 90 ? -23.947 12.086 14.753 1.00 68.06 90 GLU A N 1
ATOM 740 C CA . GLU A 1 90 ? -24.844 13.108 14.191 1.00 68.06 90 GLU A CA 1
ATOM 741 C C . GLU A 1 90 ? -25.894 12.500 13.244 1.00 68.06 90 GLU A C 1
ATOM 743 O O . GLU A 1 90 ? -27.006 13.013 13.144 1.00 68.06 90 GLU A O 1
ATOM 748 N N . ILE A 1 91 ? -25.566 11.381 12.586 1.00 66.88 91 ILE A N 1
ATOM 749 C CA . ILE A 1 91 ? -26.452 10.656 11.652 1.00 66.88 91 ILE A CA 1
ATOM 750 C C . ILE A 1 91 ? -27.159 9.442 12.277 1.00 66.88 91 ILE A C 1
ATOM 752 O O . ILE A 1 91 ? -27.964 8.796 11.610 1.00 66.88 91 ILE A O 1
ATOM 756 N N . GLY A 1 92 ? -26.898 9.131 13.551 1.00 63.62 92 GLY A N 1
ATOM 757 C CA . GLY A 1 92 ? -27.556 8.033 14.269 1.00 63.62 92 GLY A CA 1
ATOM 758 C C . GLY A 1 92 ? -27.155 6.627 13.803 1.00 63.62 92 GLY A C 1
ATOM 759 O O . GLY A 1 92 ? -27.856 5.663 14.110 1.00 63.62 92 GLY A O 1
ATOM 760 N N . GLU A 1 93 ? -26.037 6.481 13.087 1.00 62.28 93 GLU A N 1
ATOM 761 C CA . GLU A 1 93 ? -25.533 5.185 12.626 1.00 62.28 93 GLU A CA 1
ATOM 762 C C . GLU A 1 93 ? -24.323 4.733 13.447 1.00 62.28 93 GLU A C 1
ATOM 764 O O . GLU A 1 93 ? -23.384 5.486 13.664 1.00 62.28 93 GLU A O 1
ATOM 769 N N . SER A 1 94 ? -24.302 3.478 13.899 1.00 58.03 94 SER A N 1
ATOM 770 C CA . SER A 1 94 ? -23.220 2.937 14.740 1.00 58.03 94 SER A CA 1
ATOM 771 C C . SER A 1 94 ? -22.119 2.211 13.957 1.00 58.03 94 SER A C 1
ATOM 773 O O . SER A 1 94 ? -21.129 1.766 14.544 1.00 58.03 94 SER A O 1
ATOM 775 N N . ASN A 1 95 ? -22.268 2.062 12.637 1.00 61.00 95 ASN A N 1
ATOM 776 C CA . ASN A 1 95 ? -21.361 1.266 11.821 1.00 61.00 95 ASN A CA 1
ATOM 777 C C . ASN A 1 95 ? -20.346 2.152 11.075 1.00 61.00 95 ASN A C 1
ATOM 779 O O . ASN A 1 95 ? -20.674 2.938 10.192 1.00 61.00 95 ASN A O 1
ATOM 783 N N . PHE A 1 96 ? -19.068 1.976 11.419 1.00 63.28 96 PHE A N 1
ATOM 784 C CA . PHE A 1 96 ? -17.933 2.666 10.801 1.00 63.28 96 PHE A CA 1
ATOM 785 C C . PHE A 1 96 ? -17.887 2.502 9.270 1.00 63.28 96 PHE A C 1
ATOM 787 O O . PHE A 1 96 ? -17.491 3.428 8.561 1.00 63.28 96 PHE A O 1
ATOM 794 N N . GLU A 1 97 ? -18.317 1.351 8.748 1.00 63.50 97 GLU A N 1
ATOM 795 C CA . GLU A 1 97 ? -18.253 1.061 7.316 1.00 63.50 97 GLU A CA 1
ATOM 796 C C . GLU A 1 97 ? -19.409 1.703 6.530 1.00 63.50 97 GLU A C 1
ATOM 798 O O . GLU A 1 97 ? -19.217 2.039 5.361 1.00 63.50 97 GLU A O 1
ATOM 803 N N . THR A 1 98 ? -20.564 1.955 7.164 1.00 61.44 98 THR A N 1
ATOM 804 C CA . THR A 1 98 ? -21.667 2.730 6.564 1.00 61.44 98 THR A CA 1
ATOM 805 C C . THR A 1 98 ? -21.416 4.235 6.673 1.00 61.44 98 THR A C 1
ATOM 807 O O . THR A 1 98 ? -21.541 4.937 5.671 1.00 61.44 98 THR A O 1
ATOM 810 N N . ALA A 1 99 ? -20.905 4.722 7.812 1.00 58.00 99 ALA A N 1
ATOM 811 C CA . ALA A 1 99 ? -20.489 6.122 7.986 1.00 58.00 99 ALA A CA 1
ATOM 812 C C . ALA A 1 99 ? -19.385 6.545 6.994 1.00 58.00 99 ALA A C 1
ATOM 814 O O . ALA A 1 99 ? -19.353 7.677 6.514 1.00 58.00 99 ALA A O 1
ATOM 815 N N . LYS A 1 100 ? -18.490 5.619 6.631 1.00 64.06 100 LYS A N 1
ATOM 816 C CA . LYS A 1 100 ? -17.456 5.816 5.603 1.00 64.06 100 LYS A CA 1
ATOM 817 C C . LYS A 1 100 ? -18.008 5.885 4.173 1.00 64.06 100 LYS A C 1
ATOM 819 O O . LYS A 1 100 ? -17.329 6.446 3.320 1.00 64.06 100 LYS A O 1
ATOM 824 N N . ALA A 1 101 ? -19.173 5.295 3.896 1.00 61.88 101 ALA A N 1
ATOM 825 C CA . ALA A 1 101 ? -19.804 5.297 2.573 1.00 61.88 101 ALA A CA 1
ATOM 826 C C . ALA A 1 101 ? -20.680 6.541 2.316 1.00 61.88 101 ALA A C 1
ATOM 828 O O . ALA A 1 101 ? -21.042 6.797 1.170 1.00 61.88 101 ALA A O 1
ATOM 829 N N . ALA A 1 102 ? -21.008 7.304 3.364 1.00 54.53 102 ALA A N 1
ATOM 830 C CA . ALA A 1 102 ? -21.844 8.505 3.306 1.00 54.53 102 ALA A CA 1
ATOM 831 C C . ALA A 1 102 ? -21.070 9.816 3.014 1.00 54.53 102 ALA A C 1
ATOM 833 O O . ALA A 1 102 ? -21.691 10.873 2.907 1.00 54.53 102 ALA A O 1
ATOM 834 N N . LEU A 1 103 ? -19.737 9.755 2.876 1.00 56.84 103 LEU A N 1
ATOM 835 C CA . LEU A 1 103 ? -18.818 10.866 2.560 1.00 56.84 103 LEU A CA 1
ATOM 836 C C . LEU A 1 103 ? -18.046 10.587 1.266 1.00 56.84 103 LEU A C 1
ATOM 838 O O . LEU A 1 103 ? -17.834 11.546 0.491 1.00 56.84 103 LEU A O 1
#

pLDDT: mean 74.11, std 13.69, range [46.31, 93.69]

Secondary structure (DSSP, 8-state):
-PPPEEEE-----TTS-SS--PPPEEEETTT--EESSHHHHHHHHHHTTTS---EE-TTT--EESSHHHHHHHHHHHHHHHHHHHHHHHHHT---HHHHTT--

Sequence (103 aa):
MKCNIVPRLIVKNIEKLRYAKKPVIYKCTRCGKGYQLETSLRRHQRLECGVEPKHECQICGKKFTYRFMLTHHMVSCRKKRALYEMVALEIGESNFETAKAAL

Organism: Ooceraea biroi (NCBI:txid2015173)

InterPro domains:
  IPR013087 Zinc finger C2H2-type [PF00096] (26-46)
  IPR013087 Zinc finger C2H2-type [PF00096] (55-74)
  IPR013087 Zinc finger C2H2-type [PS50157] (26-53)
  IPR013087 Zinc finger C2H2-type [PS50157] (55-82)
  IPR036236 Zinc finger C2H2 superfamily [SSF57667] (25-75)

Foldseek 3Di:
DAWDKDWDDPDDDDPDDPDDPDQTWIAGPQPRDTDSDPVVVVVCRVQPVPADQPDADPQPRDGHRDPVVNVVVNVVSVVVQVVLCVVCVVVVHPDSVVSVVVD